Protein AF-A0A0K6IWM6-F1 (afdb_monomer_lite)

Secondary structure (DSSP, 8-state):
--------HHHHHHHHHHHHHHHHHTT-HHHHHHHHHHHHHHHHHHHHHHHHS-TT-HHHHHHHHHHHHHHHHHHHHHHHHHHHHHHHHHHTT----

Foldseek 3Di:
DDDDPPPQLLQVLLVLLLQLLVCLVVVVVVSNVVSVVVNVVSVVSNVVVVVVDPCPPPVSVVSVVSSVVSNVSSCVRVVVVVVVVQVVCVVVVNHDD

Sequence (97 aa):
MTTLAEEAPWAELARGCAAFAAAAEANDWGRAAAIMGELSRLAEADRAWCAAHDPASPERRAAIAAARTALEAAGAHLLPAHASLAKLLRAWGAPPG

Radius of gyration: 17.09 Å; chains: 1; bounding box: 30×23×62 Å

Structure (mmCIF, N/CA/C/O backbone):
data_AF-A0A0K6IWM6-F1
#
_entry.id   AF-A0A0K6IWM6-F1
#
loop_
_atom_site.group_PDB
_atom_site.id
_atom_site.type_symbol
_atom_site.label_atom_id
_atom_site.label_alt_id
_atom_site.label_comp_id
_atom_site.label_asym_id
_atom_site.label_entity_id
_atom_site.label_seq_id
_atom_site.pdbx_PDB_ins_code
_atom_site.Cartn_x
_atom_site.Cartn_y
_atom_site.Cartn_z
_atom_site.occupancy
_atom_site.B_iso_or_equiv
_atom_site.auth_seq_id
_atom_site.auth_comp_id
_atom_site.auth_asym_id
_atom_site.auth_atom_id
_atom_site.pdbx_PDB_model_num
ATOM 1 N N . MET A 1 1 ? -5.456 -8.400 -33.183 1.00 32.53 1 MET A N 1
ATOM 2 C CA . MET A 1 1 ? -5.647 -8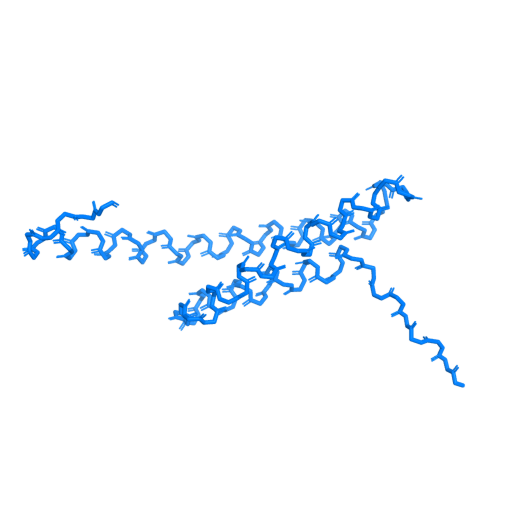.940 -31.821 1.00 32.53 1 MET A CA 1
ATOM 3 C C . MET A 1 1 ? -4.379 -8.663 -31.040 1.00 32.53 1 MET A C 1
ATOM 5 O O . MET A 1 1 ? -3.490 -9.500 -30.992 1.00 32.53 1 MET A O 1
ATOM 9 N N . THR A 1 2 ? -4.248 -7.428 -30.564 1.00 34.78 2 THR A N 1
ATOM 10 C CA . THR A 1 2 ? -3.077 -6.952 -29.828 1.00 34.78 2 THR A CA 1
ATOM 11 C C . THR A 1 2 ? -2.998 -7.701 -28.504 1.00 34.78 2 THR A C 1
ATOM 13 O O . THR A 1 2 ? -3.970 -7.760 -27.756 1.00 34.78 2 THR A O 1
ATOM 16 N N . THR A 1 3 ? -1.854 -8.338 -28.294 1.00 39.16 3 THR A N 1
ATOM 17 C CA . THR A 1 3 ? -1.450 -9.076 -27.101 1.00 39.16 3 THR A CA 1
ATOM 18 C C . THR A 1 3 ? -1.791 -8.294 -25.838 1.00 39.16 3 THR A C 1
ATOM 20 O O . THR A 1 3 ? -1.407 -7.131 -25.721 1.00 39.16 3 THR A O 1
ATOM 23 N N . LEU A 1 4 ? -2.514 -8.939 -24.917 1.00 39.84 4 LEU A N 1
ATOM 24 C CA . LEU A 1 4 ? -2.632 -8.522 -23.522 1.00 39.84 4 LEU A CA 1
ATOM 25 C C . LEU A 1 4 ? -1.231 -8.138 -23.047 1.00 39.84 4 LEU A C 1
ATOM 27 O O . LEU A 1 4 ? -0.346 -8.990 -23.011 1.00 39.84 4 LEU A O 1
ATOM 31 N N . ALA A 1 5 ? -1.010 -6.850 -22.796 1.00 43.66 5 ALA A N 1
ATOM 32 C CA . ALA A 1 5 ? 0.203 -6.397 -22.150 1.00 43.66 5 ALA A CA 1
ATOM 33 C C . ALA A 1 5 ? 0.312 -7.183 -20.842 1.00 43.66 5 ALA A C 1
ATOM 35 O O . ALA A 1 5 ? -0.609 -7.125 -20.028 1.00 43.66 5 ALA A O 1
ATOM 36 N N . GLU A 1 6 ? 1.387 -7.947 -20.658 1.00 50.59 6 GLU A N 1
ATOM 37 C CA . GLU A 1 6 ? 1.812 -8.314 -19.313 1.00 50.59 6 GLU A CA 1
ATOM 38 C C . GLU A 1 6 ? 2.006 -6.985 -18.584 1.00 50.59 6 GLU A C 1
ATOM 40 O O . GLU A 1 6 ? 2.984 -6.271 -18.815 1.00 50.59 6 GLU A O 1
ATOM 45 N N . GLU A 1 7 ? 1.006 -6.565 -17.808 1.00 60.69 7 GLU A N 1
ATOM 46 C CA . GLU A 1 7 ? 1.143 -5.375 -16.991 1.00 60.69 7 GLU A CA 1
ATOM 47 C C . GLU A 1 7 ? 2.300 -5.645 -16.037 1.00 60.69 7 GLU A C 1
ATOM 49 O O . GLU A 1 7 ? 2.295 -6.611 -15.274 1.00 60.69 7 GLU A O 1
ATOM 54 N N . ALA A 1 8 ? 3.353 -4.841 -16.156 1.00 84.25 8 ALA A N 1
ATOM 55 C CA . ALA A 1 8 ? 4.571 -5.101 -15.419 1.00 84.25 8 ALA A CA 1
ATOM 56 C C . ALA A 1 8 ? 4.267 -5.066 -13.904 1.00 84.25 8 ALA A C 1
ATOM 58 O O . ALA A 1 8 ? 3.599 -4.129 -13.456 1.00 84.25 8 ALA A O 1
ATOM 59 N N . PRO A 1 9 ? 4.745 -6.030 -13.093 1.00 91.19 9 PRO A N 1
ATOM 60 C CA . PRO A 1 9 ? 4.329 -6.178 -11.691 1.00 91.19 9 PRO A CA 1
ATOM 61 C C . PRO A 1 9 ? 4.486 -4.919 -10.822 1.00 91.19 9 PRO A C 1
ATOM 63 O O . PRO A 1 9 ? 3.691 -4.673 -9.915 1.00 91.19 9 PRO A O 1
ATOM 66 N N . TRP A 1 10 ? 5.465 -4.065 -11.132 1.00 91.56 10 TRP A N 1
ATOM 67 C CA . TRP A 1 10 ? 5.649 -2.766 -10.478 1.00 91.56 10 TRP A CA 1
ATOM 68 C C . TRP A 1 10 ? 4.504 -1.772 -10.734 1.00 91.56 10 TRP A C 1
ATOM 70 O O . TRP A 1 10 ? 4.219 -0.936 -9.875 1.00 91.56 10 TRP A O 1
ATOM 80 N N . ALA A 1 11 ? 3.833 -1.846 -11.887 1.00 92.81 11 ALA A N 1
ATOM 81 C CA . ALA A 1 11 ? 2.698 -0.990 -12.228 1.00 92.81 11 ALA A CA 1
ATOM 82 C C . ALA A 1 11 ? 1.451 -1.402 -11.438 1.00 92.81 11 ALA A C 1
ATOM 84 O O . ALA A 1 11 ? 0.750 -0.549 -10.889 1.00 92.81 11 ALA A O 1
ATOM 85 N N . GLU A 1 12 ? 1.205 -2.710 -11.329 1.00 93.75 12 GLU A N 1
ATOM 86 C CA . GLU A 1 12 ? 0.143 -3.254 -10.482 1.00 93.75 12 GLU A CA 1
ATOM 87 C C . GLU A 1 12 ? 0.354 -2.888 -9.013 1.00 93.75 12 GLU A C 1
ATOM 89 O O . GLU A 1 12 ? -0.575 -2.392 -8.372 1.00 93.75 12 GLU A O 1
ATOM 94 N N . LEU A 1 13 ? 1.578 -3.051 -8.501 1.00 95.31 13 LEU A N 1
ATOM 95 C CA . LEU A 1 13 ? 1.934 -2.660 -7.139 1.00 95.31 13 LEU A CA 1
ATOM 96 C C . LEU A 1 13 ? 1.656 -1.172 -6.884 1.00 95.31 13 LEU A C 1
ATOM 98 O O . LEU A 1 13 ? 1.003 -0.829 -5.898 1.00 95.31 13 LEU A O 1
ATOM 102 N N . ALA A 1 14 ? 2.084 -0.286 -7.789 1.00 96.00 14 ALA A N 1
ATOM 103 C CA . ALA A 1 14 ? 1.852 1.151 -7.654 1.00 96.00 14 ALA A CA 1
ATOM 104 C C . ALA A 1 14 ? 0.358 1.510 -7.624 1.00 96.00 14 ALA A C 1
ATOM 106 O O . ALA A 1 14 ? -0.071 2.311 -6.788 1.00 96.00 14 ALA A O 1
ATOM 107 N N . ARG A 1 15 ? -0.458 0.883 -8.481 1.00 95.94 15 ARG A N 1
ATOM 108 C CA . ARG A 1 15 ? -1.919 1.067 -8.464 1.00 95.94 15 ARG A CA 1
ATOM 109 C C . ARG A 1 15 ? -2.556 0.522 -7.193 1.00 95.94 15 ARG A C 1
ATOM 111 O O . ARG A 1 15 ? -3.459 1.161 -6.659 1.00 95.94 15 ARG A O 1
ATOM 118 N N . GLY A 1 16 ? -2.077 -0.614 -6.689 1.00 96.62 16 GLY A N 1
ATOM 119 C CA . GLY A 1 16 ? -2.502 -1.156 -5.402 1.00 96.62 16 GLY A CA 1
ATOM 120 C C . GLY A 1 16 ? -2.263 -0.159 -4.269 1.00 96.62 16 GLY A C 1
ATOM 121 O O . GLY A 1 16 ? -3.169 0.106 -3.481 1.00 96.62 16 GLY A O 1
ATOM 122 N N . CYS A 1 17 ? -1.076 0.455 -4.217 1.00 97.75 17 CYS A N 1
ATOM 123 C CA . CYS A 1 17 ? -0.752 1.465 -3.209 1.00 97.75 17 CYS A CA 1
ATOM 124 C C . CYS A 1 17 ? -1.645 2.709 -3.333 1.00 97.75 17 CYS A C 1
ATOM 126 O O . CYS A 1 17 ? -2.118 3.221 -2.320 1.00 97.75 17 CYS A O 1
ATOM 128 N N . ALA A 1 18 ? -1.934 3.167 -4.554 1.00 97.75 18 ALA A N 1
ATOM 129 C CA . ALA A 1 18 ? -2.861 4.276 -4.783 1.00 97.75 18 ALA A CA 1
ATOM 130 C C . ALA A 1 18 ? -4.299 3.940 -4.341 1.00 97.75 18 ALA A C 1
ATOM 132 O O . ALA A 1 18 ? -4.956 4.751 -3.693 1.00 97.75 18 ALA A O 1
ATOM 133 N N . ALA A 1 19 ? -4.778 2.727 -4.635 1.00 97.62 19 ALA A N 1
ATOM 134 C CA . ALA A 1 19 ? -6.093 2.263 -4.196 1.00 97.62 19 ALA A CA 1
ATOM 135 C C . ALA A 1 19 ? -6.181 2.136 -2.667 1.00 97.62 19 ALA A C 1
ATOM 137 O O . ALA A 1 19 ? -7.216 2.456 -2.084 1.00 97.62 19 ALA A O 1
ATOM 138 N N . PHE A 1 20 ? -5.097 1.704 -2.018 1.00 97.75 20 PHE A N 1
ATOM 139 C CA . PHE A 1 20 ? -4.997 1.675 -0.563 1.00 97.75 20 PHE A CA 1
ATOM 140 C C . PHE A 1 20 ? -5.070 3.083 0.039 1.00 97.75 20 PHE A C 1
ATOM 142 O O . PHE A 1 20 ? -5.837 3.302 0.974 1.00 97.75 20 PHE A O 1
ATOM 149 N N . ALA A 1 21 ? -4.338 4.045 -0.530 1.00 97.25 21 ALA A N 1
ATOM 150 C CA . ALA A 1 21 ? -4.384 5.440 -0.099 1.00 97.25 21 ALA A CA 1
ATOM 151 C C . ALA A 1 21 ? -5.794 6.032 -0.215 1.00 97.25 21 ALA A C 1
ATOM 153 O O . ALA A 1 21 ? -6.287 6.616 0.745 1.00 97.25 21 ALA A O 1
ATOM 154 N N . ALA A 1 22 ? -6.479 5.793 -1.337 1.00 97.50 22 ALA A N 1
ATOM 155 C CA . ALA A 1 22 ? -7.856 6.239 -1.533 1.00 97.50 22 ALA A CA 1
ATOM 156 C C . ALA A 1 22 ? -8.837 5.591 -0.536 1.00 97.50 22 ALA A C 1
ATOM 158 O O . ALA A 1 22 ? -9.744 6.253 -0.035 1.00 97.50 22 ALA A O 1
ATOM 159 N N . ALA A 1 23 ? -8.659 4.304 -0.213 1.00 96.94 23 ALA A N 1
ATOM 160 C CA . ALA A 1 23 ? -9.472 3.636 0.804 1.00 96.94 23 ALA A CA 1
ATOM 161 C C . ALA A 1 23 ? -9.223 4.217 2.208 1.00 96.94 23 ALA A C 1
ATOM 163 O O . ALA A 1 23 ? -10.173 4.425 2.963 1.00 96.94 23 ALA A O 1
ATOM 164 N N . ALA A 1 24 ? -7.965 4.523 2.541 1.00 95.12 24 ALA A N 1
ATOM 165 C CA . ALA A 1 24 ? -7.602 5.163 3.802 1.00 95.12 24 ALA A CA 1
ATOM 166 C C . ALA A 1 24 ? -8.169 6.588 3.919 1.00 95.12 24 ALA A C 1
ATOM 168 O O . ALA A 1 24 ? -8.717 6.938 4.962 1.00 95.12 24 ALA A O 1
ATOM 169 N N . GLU A 1 25 ? -8.095 7.387 2.852 1.00 95.00 25 GLU A N 1
ATOM 170 C CA . GLU A 1 25 ? -8.688 8.730 2.783 1.00 95.00 25 GLU A CA 1
ATOM 171 C C . GLU A 1 25 ? -10.213 8.691 2.979 1.00 95.00 25 GLU A C 1
ATOM 173 O O . GLU A 1 25 ? -10.777 9.498 3.718 1.00 95.00 25 GLU A O 1
ATOM 178 N N . ALA A 1 26 ? -10.880 7.698 2.384 1.00 95.25 26 ALA A N 1
ATOM 179 C CA . ALA A 1 26 ? -12.319 7.484 2.522 1.00 95.25 26 ALA A CA 1
ATOM 180 C C . ALA A 1 26 ? -12.743 6.877 3.876 1.00 95.25 26 ALA A C 1
ATOM 182 O O . ALA A 1 26 ? -13.939 6.704 4.111 1.00 95.25 26 ALA A O 1
ATOM 183 N N . ASN A 1 27 ? -11.800 6.555 4.771 1.00 92.75 27 ASN A N 1
ATOM 184 C CA . ASN A 1 27 ? -12.031 5.787 6.003 1.00 92.75 27 ASN A CA 1
ATOM 185 C C . ASN A 1 27 ? -12.694 4.412 5.763 1.00 92.75 27 ASN A C 1
ATOM 187 O O . ASN A 1 27 ? -13.355 3.863 6.648 1.00 92.75 27 ASN A O 1
ATOM 191 N N . ASP A 1 28 ? -12.519 3.835 4.572 1.00 95.62 28 ASP A N 1
ATOM 192 C CA . ASP A 1 28 ? -13.014 2.504 4.222 1.00 95.62 28 ASP A CA 1
ATOM 193 C C . ASP A 1 28 ? -12.012 1.443 4.696 1.00 95.62 28 ASP A C 1
ATOM 195 O O . ASP A 1 28 ? -11.222 0.879 3.932 1.00 95.62 28 ASP A O 1
ATOM 199 N N . TRP A 1 29 ? -12.011 1.198 6.008 1.00 91.81 29 TRP A N 1
ATOM 200 C CA . TRP A 1 29 ? -11.038 0.314 6.655 1.00 91.81 29 TRP A CA 1
ATOM 201 C C . TRP A 1 29 ? -11.156 -1.145 6.207 1.00 91.81 29 TRP A C 1
ATOM 203 O O . TRP A 1 29 ? -10.147 -1.848 6.150 1.00 91.81 29 TRP A O 1
ATOM 213 N N . GLY A 1 30 ? -12.364 -1.598 5.855 1.00 93.94 30 GLY A N 1
ATOM 214 C CA . GLY A 1 30 ? -12.592 -2.952 5.347 1.00 93.94 30 GLY A CA 1
ATOM 215 C C . GLY A 1 30 ? -11.920 -3.157 3.992 1.00 93.94 30 GLY A C 1
ATOM 216 O O . GLY A 1 30 ? -11.171 -4.118 3.803 1.00 93.94 30 GLY A O 1
ATOM 217 N N . ARG A 1 31 ? -12.110 -2.209 3.069 1.00 95.31 31 ARG A N 1
ATOM 218 C CA . ARG A 1 31 ? -11.427 -2.225 1.774 1.00 95.31 31 ARG A CA 1
ATOM 219 C C . ARG A 1 31 ? -9.921 -2.029 1.915 1.00 95.31 31 ARG A C 1
ATOM 221 O O . ARG A 1 31 ? -9.162 -2.726 1.247 1.00 95.31 31 ARG A O 1
ATOM 228 N N . ALA A 1 32 ? -9.481 -1.124 2.788 1.00 94.75 32 ALA A N 1
ATOM 229 C CA . ALA A 1 32 ? -8.062 -0.895 3.049 1.00 94.75 32 ALA A CA 1
ATOM 230 C C . ALA A 1 32 ? -7.363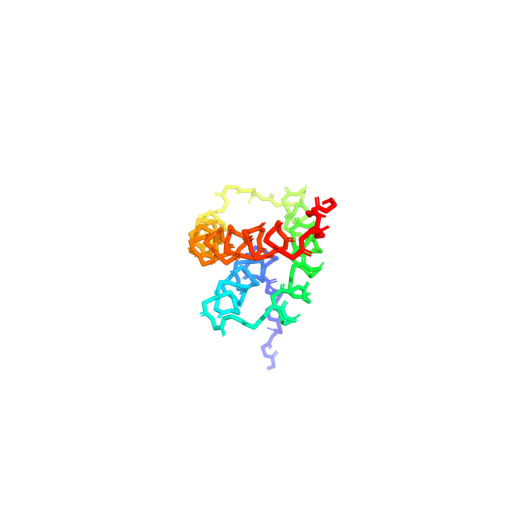 -2.177 3.546 1.00 94.75 32 ALA A C 1
ATOM 232 O O . ALA A 1 32 ? -6.285 -2.516 3.058 1.00 94.75 32 ALA A O 1
ATOM 233 N N . ALA A 1 33 ? -8.001 -2.935 4.446 1.00 92.88 33 ALA A N 1
ATOM 234 C CA . ALA A 1 33 ? -7.487 -4.215 4.932 1.00 92.88 33 ALA A CA 1
ATOM 235 C C . ALA A 1 33 ? -7.413 -5.285 3.828 1.00 92.88 33 ALA A C 1
ATOM 237 O O . ALA A 1 33 ? -6.401 -5.978 3.719 1.00 92.88 33 ALA A O 1
ATOM 238 N N . ALA A 1 34 ? -8.440 -5.389 2.976 1.00 94.88 34 ALA A N 1
ATOM 239 C CA . ALA A 1 34 ? -8.429 -6.313 1.841 1.00 94.88 34 ALA A CA 1
ATOM 240 C C . ALA A 1 34 ? -7.288 -5.996 0.856 1.00 94.88 34 ALA A C 1
ATOM 242 O O . ALA A 1 34 ? -6.563 -6.893 0.433 1.00 94.88 34 ALA A O 1
ATOM 243 N N . ILE A 1 35 ? -7.079 -4.712 0.545 1.00 96.06 35 ILE A N 1
ATOM 244 C CA . ILE A 1 35 ? -5.997 -4.277 -0.348 1.00 96.06 35 ILE A CA 1
ATOM 245 C C . ILE A 1 35 ? -4.624 -4.565 0.271 1.00 96.06 35 ILE A C 1
ATOM 247 O O . ILE A 1 35 ? -3.735 -5.027 -0.438 1.00 96.06 35 ILE A O 1
ATOM 251 N N . MET A 1 36 ? -4.441 -4.349 1.579 1.00 91.38 36 MET A N 1
ATOM 252 C CA . MET A 1 36 ? -3.178 -4.670 2.261 1.00 91.38 36 MET A CA 1
ATOM 253 C C . MET A 1 36 ? -2.779 -6.140 2.121 1.00 91.38 36 MET A C 1
ATOM 255 O O . MET A 1 36 ? -1.596 -6.418 1.932 1.00 91.38 36 MET A O 1
ATOM 259 N N . GLY A 1 37 ? -3.743 -7.066 2.164 1.00 90.44 37 GLY A N 1
ATOM 260 C CA . GLY A 1 37 ? -3.482 -8.488 1.915 1.00 90.44 37 GLY A CA 1
ATOM 261 C C . GLY A 1 37 ? -2.917 -8.747 0.514 1.00 90.44 37 GLY A C 1
ATOM 262 O O . GLY A 1 37 ? -1.971 -9.517 0.355 1.00 90.44 37 GLY A O 1
ATOM 263 N N . GLU A 1 38 ? -3.426 -8.036 -0.492 1.00 93.31 38 GLU A N 1
ATOM 264 C CA . GLU A 1 38 ? -2.960 -8.164 -1.876 1.00 93.31 38 GLU A CA 1
ATOM 265 C C . GLU A 1 38 ? -1.637 -7.444 -2.152 1.00 93.31 38 GLU A C 1
ATOM 267 O O . GLU A 1 38 ? -0.847 -7.899 -2.982 1.00 93.31 38 GLU A O 1
ATOM 272 N N . LEU A 1 39 ? -1.342 -6.350 -1.444 1.00 94.69 39 LEU A N 1
ATOM 273 C CA . LEU A 1 39 ? -0.092 -5.605 -1.618 1.00 94.69 39 LEU A CA 1
ATOM 274 C C . LEU A 1 39 ? 1.148 -6.465 -1.351 1.00 94.69 39 LEU A C 1
ATOM 276 O O . LEU A 1 39 ? 2.144 -6.325 -2.062 1.00 94.69 39 LEU A O 1
ATOM 280 N N . SER A 1 40 ? 1.090 -7.385 -0.383 1.00 91.62 40 SER A N 1
A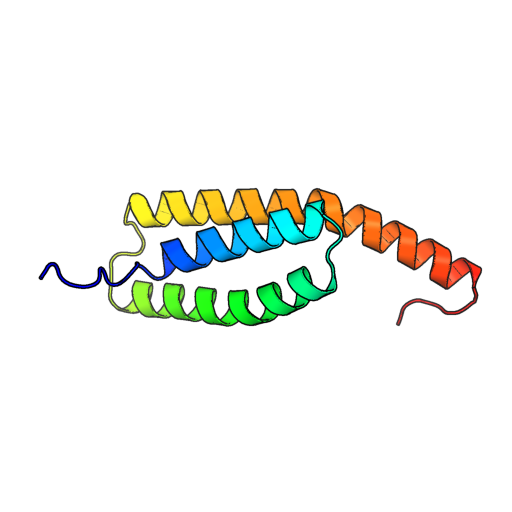TOM 281 C CA . SER A 1 40 ? 2.181 -8.334 -0.122 1.00 91.62 40 SER A CA 1
ATOM 282 C C . SER A 1 40 ? 2.469 -9.221 -1.334 1.00 91.62 40 SER A C 1
ATOM 284 O O . SER A 1 40 ? 3.627 -9.354 -1.736 1.00 91.62 40 SER A O 1
ATOM 286 N N . ARG A 1 41 ? 1.420 -9.757 -1.968 1.00 94.31 41 ARG A N 1
ATOM 287 C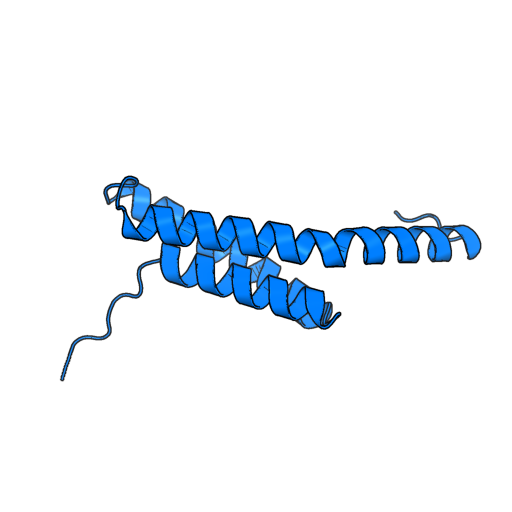 CA . ARG A 1 41 ? 1.526 -10.582 -3.179 1.00 94.31 41 ARG A CA 1
ATOM 288 C C . ARG A 1 41 ? 2.084 -9.782 -4.360 1.00 94.31 41 ARG A C 1
ATOM 290 O O . ARG A 1 41 ? 2.937 -10.274 -5.095 1.00 94.31 41 ARG A O 1
ATOM 297 N N . LEU A 1 42 ? 1.645 -8.534 -4.529 1.00 94.25 42 LEU A N 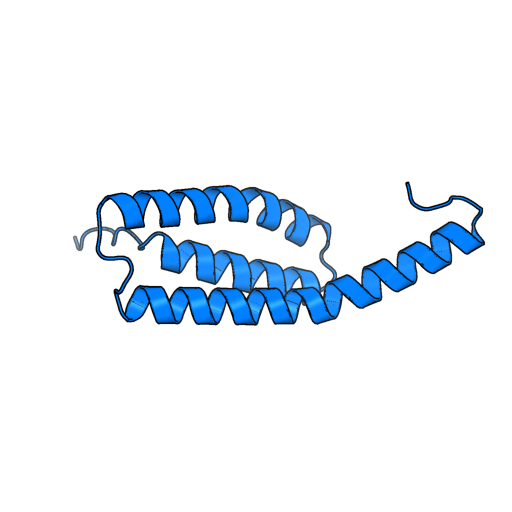1
ATOM 298 C CA . LEU A 1 42 ? 2.145 -7.645 -5.586 1.00 94.25 42 LEU A CA 1
ATOM 299 C C . LEU A 1 42 ? 3.625 -7.279 -5.383 1.00 94.25 42 LEU A C 1
ATOM 301 O O . LEU A 1 42 ? 4.397 -7.253 -6.340 1.00 94.25 42 LEU A O 1
ATOM 305 N N . ALA A 1 43 ? 4.053 -7.064 -4.137 1.00 93.06 43 ALA A N 1
ATOM 306 C CA . ALA A 1 43 ? 5.455 -6.814 -3.809 1.00 93.06 43 ALA A CA 1
ATOM 307 C C . ALA A 1 43 ? 6.347 -8.052 -4.023 1.00 93.06 43 ALA A C 1
ATOM 309 O O . ALA A 1 43 ? 7.530 -7.926 -4.340 1.00 93.06 43 ALA A O 1
ATOM 310 N N . GLU A 1 44 ? 5.810 -9.260 -3.843 1.00 93.69 44 GLU A N 1
ATOM 311 C CA . GLU A 1 44 ? 6.493 -10.505 -4.214 1.00 93.69 44 GLU A CA 1
ATOM 312 C C . GLU A 1 44 ? 6.640 -10.648 -5.727 1.00 93.69 44 GLU A C 1
ATOM 314 O O . GLU A 1 44 ? 7.726 -10.986 -6.198 1.00 93.69 44 GLU A O 1
ATOM 319 N N . ALA A 1 45 ? 5.594 -10.320 -6.488 1.00 92.06 45 ALA A N 1
ATOM 320 C CA . ALA A 1 45 ? 5.636 -10.341 -7.945 1.00 92.06 45 ALA A CA 1
ATOM 321 C C . ALA A 1 45 ? 6.672 -9.350 -8.513 1.00 92.06 45 ALA A C 1
ATOM 323 O O . ALA A 1 45 ? 7.442 -9.717 -9.399 1.00 92.06 45 ALA A O 1
ATOM 324 N N . ASP A 1 46 ? 6.765 -8.131 -7.966 1.00 92.31 46 ASP A N 1
ATOM 325 C CA . ASP A 1 46 ? 7.812 -7.166 -8.342 1.00 92.31 46 ASP A CA 1
ATOM 326 C C . ASP A 1 46 ? 9.224 -7.677 -8.011 1.00 92.31 46 ASP A C 1
ATOM 328 O O . ASP A 1 46 ? 10.129 -7.592 -8.843 1.00 92.31 46 ASP A O 1
ATOM 332 N N . ARG A 1 47 ? 9.419 -8.291 -6.835 1.00 92.00 47 ARG A N 1
ATOM 333 C CA . ARG A 1 47 ? 10.709 -8.903 -6.472 1.00 92.00 47 ARG A CA 1
ATOM 334 C C . ARG A 1 47 ? 11.097 -10.042 -7.413 1.00 92.00 47 ARG A C 1
ATOM 336 O O . ARG A 1 47 ? 12.256 -10.116 -7.817 1.00 92.00 47 ARG A O 1
ATOM 343 N N . ALA A 1 48 ? 10.150 -10.910 -7.768 1.00 92.62 48 ALA A N 1
ATOM 344 C CA . ALA A 1 48 ? 10.379 -11.993 -8.720 1.00 92.62 48 ALA A CA 1
ATOM 345 C C . ALA A 1 48 ? 10.727 -11.449 -10.113 1.00 92.62 48 ALA A C 1
ATOM 347 O O . ALA A 1 48 ? 11.651 -11.943 -10.758 1.00 92.62 48 ALA A O 1
ATOM 348 N N . TRP A 1 49 ? 10.055 -10.380 -10.544 1.00 91.75 49 TRP A N 1
ATOM 349 C CA . TRP A 1 49 ? 10.377 -9.699 -11.792 1.00 91.75 49 TRP A CA 1
ATOM 350 C C . TRP A 1 49 ? 11.808 -9.145 -11.784 1.00 91.75 49 TRP A C 1
ATOM 352 O O . TRP A 1 49 ? 12.553 -9.401 -12.727 1.00 91.75 49 TRP A O 1
ATOM 362 N N . CYS A 1 50 ? 12.243 -8.489 -10.701 1.00 90.25 50 CYS A N 1
ATOM 363 C CA . CYS A 1 50 ? 13.618 -7.991 -10.550 1.00 90.25 50 CYS A CA 1
ATOM 364 C C . CYS A 1 50 ? 14.694 -9.078 -10.514 1.00 90.25 50 CYS A C 1
ATOM 366 O O . CYS A 1 50 ? 15.853 -8.783 -10.785 1.00 90.25 50 CYS A O 1
ATOM 368 N N . ALA A 1 51 ? 14.348 -10.317 -10.162 1.00 91.56 51 ALA A N 1
ATOM 369 C CA . ALA A 1 51 ? 15.298 -11.424 -10.234 1.00 91.56 51 ALA A CA 1
ATOM 370 C C . ALA A 1 51 ? 15.612 -11.821 -11.689 1.00 91.56 51 ALA A C 1
ATOM 372 O O . ALA A 1 51 ? 16.680 -12.367 -11.956 1.00 91.56 51 ALA A O 1
ATOM 373 N N . ALA A 1 52 ? 14.694 -11.539 -12.618 1.00 89.19 52 ALA A N 1
ATOM 374 C CA . ALA A 1 52 ? 14.806 -11.889 -14.033 1.00 89.19 52 ALA A CA 1
ATOM 375 C C . ALA A 1 52 ? 15.054 -10.681 -14.961 1.00 89.19 52 ALA A C 1
ATOM 377 O O . ALA A 1 52 ? 15.356 -10.875 -16.137 1.00 89.19 52 ALA A O 1
ATOM 378 N N . HIS A 1 53 ? 14.936 -9.448 -14.457 1.00 88.69 53 HIS A N 1
ATOM 379 C CA . HIS A 1 53 ? 14.978 -8.212 -15.249 1.00 88.69 53 HIS A CA 1
ATOM 380 C C . HIS A 1 53 ? 15.788 -7.113 -14.558 1.00 88.69 53 HIS A C 1
ATOM 382 O O . HIS A 1 53 ? 16.044 -7.181 -13.359 1.00 88.69 53 HIS A O 1
ATOM 388 N N . ASP A 1 54 ? 16.150 -6.062 -15.303 1.00 84.06 54 ASP A N 1
ATOM 389 C CA . ASP A 1 54 ? 16.879 -4.918 -14.751 1.00 84.06 54 ASP A CA 1
ATOM 390 C C . ASP A 1 54 ? 16.015 -4.123 -13.743 1.00 84.06 54 ASP A C 1
ATOM 392 O O . ASP A 1 54 ? 15.046 -3.456 -14.135 1.00 84.06 54 ASP A O 1
ATOM 396 N N . PRO A 1 55 ? 16.364 -4.116 -12.441 1.00 83.81 55 PRO A N 1
ATOM 397 C CA . PRO A 1 55 ? 15.640 -3.339 -11.439 1.00 83.81 55 PRO A CA 1
ATOM 398 C C . PRO A 1 55 ? 15.790 -1.822 -11.631 1.00 83.81 55 PRO A C 1
ATOM 400 O O . PRO A 1 55 ? 15.016 -1.063 -11.036 1.00 83.81 55 PRO A O 1
ATOM 403 N N . ALA A 1 56 ? 16.764 -1.377 -12.435 1.00 88.31 56 ALA A N 1
ATOM 404 C CA . ALA A 1 56 ? 17.050 0.017 -12.745 1.00 88.31 56 ALA A CA 1
ATOM 405 C C . ALA A 1 56 ? 16.277 0.556 -13.967 1.00 88.31 56 ALA A C 1
ATOM 407 O O . ALA A 1 56 ? 16.593 1.651 -14.446 1.00 88.31 56 ALA A O 1
ATOM 408 N N . SER A 1 57 ? 15.226 -0.130 -14.428 1.00 88.94 57 SER A N 1
ATOM 409 C CA . SER A 1 57 ? 14.275 0.456 -15.383 1.00 88.94 57 SER A CA 1
ATOM 410 C C . SER A 1 57 ? 13.741 1.812 -14.863 1.00 88.94 57 SER A C 1
ATOM 412 O O . SER A 1 57 ? 13.286 1.906 -13.712 1.00 88.94 57 SER A O 1
ATOM 414 N N . PRO A 1 58 ? 13.800 2.889 -15.674 1.00 90.81 58 PRO A N 1
ATOM 415 C CA . PRO A 1 58 ? 13.228 4.188 -15.325 1.00 90.81 58 PRO A CA 1
ATOM 416 C C . PRO A 1 58 ? 11.733 4.126 -14.991 1.00 90.81 58 PRO A C 1
ATOM 418 O O . PRO A 1 58 ? 11.305 4.760 -14.027 1.00 90.81 58 PRO A O 1
ATOM 421 N N . GLU A 1 59 ? 10.960 3.339 -15.740 1.00 90.50 59 GLU A N 1
ATOM 422 C CA . GLU A 1 59 ? 9.517 3.172 -15.558 1.00 90.50 59 GLU A CA 1
ATOM 423 C C . GLU A 1 59 ? 9.211 2.529 -14.206 1.00 90.50 59 GLU A C 1
ATOM 425 O O . GLU A 1 59 ? 8.399 3.046 -13.433 1.00 90.50 59 GLU A O 1
ATOM 430 N N . ARG A 1 60 ? 9.942 1.462 -13.864 1.00 91.69 60 ARG A N 1
ATOM 431 C CA . ARG A 1 60 ? 9.830 0.822 -12.554 1.00 91.69 60 ARG A CA 1
ATOM 432 C C . ARG A 1 60 ? 10.175 1.791 -11.428 1.00 91.69 60 ARG A C 1
ATOM 434 O O . ARG A 1 60 ? 9.437 1.879 -10.450 1.00 91.69 60 ARG A O 1
ATOM 441 N N . ARG A 1 61 ? 11.274 2.546 -11.543 1.00 93.56 61 ARG A N 1
ATOM 442 C CA . ARG A 1 61 ? 11.647 3.537 -10.516 1.00 93.56 61 ARG A CA 1
ATOM 443 C C . ARG A 1 61 ? 10.557 4.587 -10.311 1.00 93.56 61 ARG A C 1
ATOM 445 O O . ARG A 1 61 ? 10.268 4.925 -9.165 1.00 93.56 61 ARG A O 1
ATOM 452 N N . ALA A 1 62 ? 9.950 5.075 -11.392 1.00 93.69 62 ALA A N 1
ATOM 453 C CA . ALA A 1 62 ? 8.843 6.023 -11.314 1.00 93.69 62 ALA A CA 1
ATOM 454 C C . ALA A 1 62 ? 7.619 5.409 -10.612 1.00 93.69 62 ALA A C 1
ATOM 456 O O . ALA A 1 62 ? 7.036 6.040 -9.732 1.00 93.69 62 ALA A O 1
ATOM 457 N N . ALA A 1 63 ? 7.277 4.158 -10.928 1.00 93.38 63 ALA A N 1
ATOM 458 C CA . ALA A 1 63 ? 6.174 3.450 -10.285 1.00 93.38 63 ALA A CA 1
ATOM 459 C C . ALA A 1 63 ? 6.420 3.199 -8.788 1.00 93.38 63 ALA A C 1
ATOM 461 O O . ALA A 1 63 ? 5.531 3.436 -7.975 1.00 93.38 63 ALA A O 1
ATOM 462 N N . ILE A 1 64 ? 7.635 2.803 -8.397 1.00 94.12 64 ILE A N 1
ATOM 463 C CA . ILE A 1 64 ? 8.001 2.635 -6.983 1.00 94.12 64 ILE A CA 1
ATOM 464 C C . ILE A 1 64 ? 7.981 3.978 -6.239 1.00 94.12 64 ILE A C 1
ATOM 466 O O . ILE A 1 64 ? 7.548 4.031 -5.089 1.00 94.12 64 ILE A O 1
ATOM 470 N N . ALA A 1 65 ? 8.404 5.074 -6.876 1.00 95.94 65 ALA A N 1
ATOM 471 C CA . ALA A 1 65 ? 8.284 6.407 -6.288 1.00 95.94 65 ALA A CA 1
ATOM 472 C C . ALA A 1 65 ? 6.811 6.788 -6.053 1.00 95.94 65 ALA A C 1
ATOM 474 O O . ALA A 1 65 ? 6.463 7.207 -4.952 1.00 95.94 65 ALA A O 1
ATOM 475 N N . ALA A 1 66 ? 5.935 6.554 -7.035 1.00 94.88 66 ALA A N 1
ATOM 476 C CA . ALA A 1 66 ? 4.498 6.787 -6.894 1.00 94.88 66 ALA A CA 1
ATOM 477 C C . ALA A 1 66 ? 3.868 5.908 -5.798 1.00 94.88 66 ALA A C 1
ATOM 479 O O . ALA A 1 66 ? 3.085 6.399 -4.985 1.00 94.88 66 ALA A O 1
ATOM 480 N N . ALA A 1 67 ? 4.254 4.630 -5.728 1.00 95.94 67 ALA A N 1
ATOM 481 C CA . ALA A 1 67 ? 3.818 3.707 -4.683 1.00 95.94 67 ALA A CA 1
ATOM 482 C C . ALA A 1 67 ? 4.201 4.217 -3.285 1.00 95.94 67 ALA A C 1
ATOM 484 O O . ALA A 1 67 ? 3.371 4.217 -2.377 1.00 95.94 67 ALA A O 1
ATOM 485 N N . ARG A 1 68 ? 5.436 4.714 -3.119 1.00 96.38 68 ARG A N 1
ATOM 486 C CA . ARG A 1 68 ? 5.905 5.313 -1.860 1.00 96.38 68 ARG A CA 1
ATOM 487 C C . ARG A 1 68 ? 5.087 6.538 -1.471 1.00 96.38 68 ARG A C 1
ATOM 489 O O . ARG A 1 68 ? 4.600 6.586 -0.348 1.00 96.38 68 ARG A O 1
ATOM 496 N N . THR A 1 69 ? 4.878 7.475 -2.394 1.00 97.38 69 THR A N 1
ATOM 497 C CA . THR A 1 69 ? 4.051 8.665 -2.139 1.00 97.38 69 THR A CA 1
ATOM 498 C C . THR A 1 69 ? 2.623 8.290 -1.738 1.00 97.38 69 THR A C 1
ATOM 500 O O . THR A 1 69 ? 2.067 8.882 -0.817 1.00 97.38 69 THR A O 1
ATOM 503 N N . ALA A 1 70 ? 2.033 7.274 -2.371 1.00 96.12 70 ALA A N 1
ATOM 504 C CA . ALA A 1 70 ? 0.704 6.796 -2.002 1.00 96.12 70 ALA A CA 1
ATOM 505 C C . ALA A 1 70 ? 0.668 6.190 -0.586 1.00 96.12 70 ALA A C 1
ATOM 507 O O . ALA A 1 70 ? -0.252 6.467 0.179 1.00 96.12 70 ALA A O 1
ATOM 508 N N . LEU A 1 71 ? 1.679 5.406 -0.199 1.00 95.38 71 LEU A N 1
ATOM 509 C CA . LEU A 1 71 ? 1.768 4.850 1.156 1.00 95.38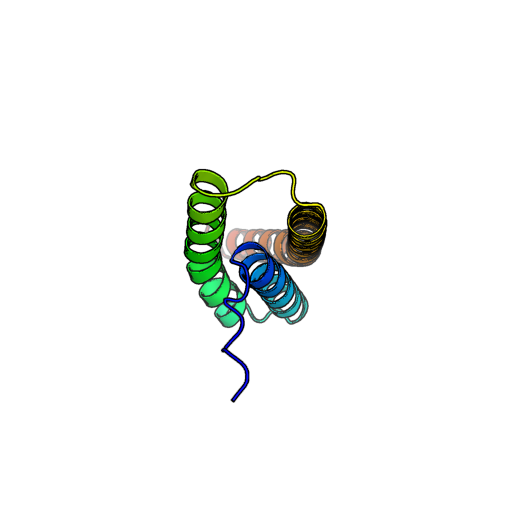 71 LEU A CA 1
ATOM 510 C C . LEU A 1 71 ? 1.982 5.939 2.218 1.00 95.38 71 LEU A C 1
ATOM 512 O O . LEU A 1 71 ? 1.395 5.862 3.297 1.00 95.38 71 LEU A O 1
ATOM 516 N N . GLU A 1 72 ? 2.772 6.970 1.911 1.00 96.50 72 GLU A N 1
ATOM 517 C CA . GLU A 1 72 ? 2.934 8.149 2.771 1.00 96.50 72 GLU A CA 1
ATOM 518 C C . GLU A 1 72 ? 1.597 8.885 2.962 1.00 96.50 72 GLU A C 1
ATOM 520 O O . GLU A 1 72 ? 1.221 9.193 4.096 1.00 96.50 72 GLU A O 1
ATOM 525 N N . ALA A 1 73 ? 0.833 9.085 1.881 1.00 93.75 73 ALA A N 1
ATOM 526 C CA . ALA A 1 73 ? -0.505 9.673 1.942 1.00 93.75 73 ALA A CA 1
ATOM 527 C C . ALA A 1 73 ? -1.471 8.819 2.782 1.00 93.75 73 ALA A C 1
ATOM 529 O O . ALA A 1 73 ? -2.142 9.341 3.670 1.00 93.75 73 ALA A O 1
ATOM 530 N N . ALA A 1 74 ? -1.487 7.496 2.585 1.00 94.31 74 ALA A N 1
ATOM 531 C CA . ALA A 1 74 ? -2.290 6.583 3.399 1.00 94.31 74 ALA A CA 1
ATOM 532 C C . ALA A 1 74 ? -1.943 6.695 4.897 1.00 94.31 74 ALA A C 1
ATOM 534 O O . ALA A 1 74 ? -2.832 6.749 5.750 1.00 94.31 74 ALA A O 1
ATOM 535 N N . GLY A 1 75 ? -0.648 6.785 5.222 1.00 90.62 75 GLY A N 1
ATOM 536 C CA . GLY A 1 75 ? -0.156 6.969 6.588 1.00 90.62 75 GLY A CA 1
ATOM 537 C C . GLY A 1 75 ? -0.665 8.253 7.250 1.00 90.62 75 GLY A C 1
ATOM 538 O O . GLY A 1 75 ? -0.996 8.233 8.438 1.00 90.62 75 GLY A O 1
ATOM 539 N N . ALA A 1 76 ? -0.806 9.342 6.489 1.00 93.50 76 ALA A N 1
ATOM 540 C CA . ALA A 1 76 ? -1.350 10.606 6.987 1.00 93.50 76 ALA A CA 1
ATOM 541 C C . ALA A 1 76 ? -2.813 10.489 7.461 1.00 93.50 76 ALA A C 1
ATOM 543 O O . ALA A 1 76 ? -3.216 11.220 8.366 1.00 93.50 76 ALA A O 1
ATOM 544 N N . HIS A 1 77 ? -3.584 9.542 6.914 1.00 90.00 77 HIS A N 1
ATOM 545 C CA . HIS A 1 77 ? -4.960 9.255 7.339 1.00 90.00 77 HIS A CA 1
ATOM 546 C C . HIS A 1 77 ? -5.030 8.188 8.441 1.00 90.00 77 HIS A C 1
ATOM 548 O O . HIS A 1 77 ? -5.760 8.341 9.424 1.00 90.00 77 HIS A O 1
ATOM 554 N N . LEU A 1 78 ? -4.239 7.118 8.318 1.00 89.12 78 LEU A N 1
ATOM 555 C CA . LEU A 1 78 ? -4.286 5.974 9.233 1.00 89.12 78 LEU A CA 1
ATOM 556 C C . LEU A 1 78 ? -3.724 6.294 10.623 1.00 89.12 78 LEU A C 1
ATOM 558 O O . LEU A 1 78 ? -4.287 5.854 11.628 1.00 89.12 78 LEU A O 1
ATOM 562 N N . LEU A 1 79 ? -2.635 7.067 10.713 1.00 88.69 79 LEU A N 1
ATOM 563 C CA . LEU A 1 79 ? -1.984 7.354 11.997 1.00 88.69 79 LEU A CA 1
ATOM 564 C C . LEU A 1 79 ? -2.889 8.159 12.953 1.00 88.69 79 LEU A C 1
ATOM 566 O O . LEU A 1 79 ? -3.034 7.745 14.110 1.00 88.69 79 LEU A O 1
ATOM 570 N N . PRO A 1 80 ? -3.554 9.253 12.525 1.00 90.06 80 PRO A N 1
ATOM 571 C CA . PRO A 1 80 ? -4.507 9.961 13.380 1.00 90.06 80 PRO A CA 1
ATOM 572 C C . PRO A 1 80 ? -5.736 9.122 13.750 1.00 90.06 80 PRO A C 1
ATOM 574 O O . PRO A 1 80 ? -6.209 9.206 14.890 1.00 90.06 80 PRO A O 1
ATOM 577 N N . ALA A 1 81 ? -6.240 8.299 12.822 1.00 89.00 81 ALA A N 1
ATOM 578 C CA . ALA A 1 81 ? -7.372 7.407 13.071 1.00 89.00 81 ALA A CA 1
ATOM 579 C C . ALA A 1 81 ? -7.034 6.379 14.164 1.00 89.00 81 ALA A C 1
ATOM 581 O O . ALA A 1 81 ? -7.765 6.253 15.150 1.00 89.00 81 ALA A O 1
ATOM 582 N N . HIS A 1 82 ? -5.870 5.733 14.060 1.00 87.62 82 HIS A N 1
ATOM 583 C CA . HIS A 1 82 ? -5.361 4.816 15.078 1.00 87.62 82 HIS A CA 1
ATOM 584 C C . HIS A 1 82 ? -5.164 5.510 16.434 1.00 87.62 82 HIS A C 1
ATOM 586 O O . HIS A 1 82 ? -5.608 5.004 17.466 1.00 87.62 82 HIS A O 1
ATOM 592 N N . ALA A 1 83 ? -4.551 6.699 16.451 1.00 90.50 83 ALA A N 1
ATOM 593 C CA . ALA A 1 83 ? -4.336 7.453 17.685 1.00 90.50 83 ALA A CA 1
ATOM 594 C C . ALA A 1 83 ? -5.659 7.811 18.385 1.00 90.50 83 ALA A C 1
ATOM 596 O O . ALA A 1 83 ? -5.749 7.750 19.613 1.00 90.50 83 ALA A O 1
ATOM 597 N N . SER A 1 84 ? -6.688 8.165 17.613 1.00 90.75 84 SER A N 1
ATOM 598 C CA . SER A 1 84 ? -8.028 8.466 18.126 1.00 90.75 84 SER A CA 1
ATOM 599 C C . SER A 1 84 ? -8.707 7.221 18.698 1.00 90.75 84 SER A C 1
ATOM 601 O O . SER A 1 84 ? -9.188 7.255 19.831 1.00 90.75 84 SER A O 1
ATOM 603 N N . LEU A 1 85 ? -8.665 6.095 17.979 1.00 89.19 85 LEU A N 1
ATOM 604 C CA . LEU A 1 85 ? -9.212 4.822 18.452 1.00 89.19 85 LEU A CA 1
ATOM 605 C C . LEU A 1 85 ? -8.524 4.351 19.742 1.00 89.19 85 LEU A C 1
ATOM 607 O O . LEU A 1 85 ? -9.194 3.989 20.706 1.00 89.19 85 LEU A O 1
ATOM 611 N N . ALA A 1 86 ? -7.195 4.437 19.813 1.00 89.31 86 ALA A N 1
ATOM 612 C CA . ALA A 1 86 ? -6.432 4.062 21.001 1.00 89.31 86 ALA A CA 1
ATOM 613 C C . ALA A 1 86 ? -6.748 4.939 22.228 1.00 89.31 86 ALA A C 1
ATOM 615 O O . ALA A 1 86 ? -6.615 4.480 23.366 1.00 89.31 86 ALA A O 1
ATOM 616 N N . LYS A 1 87 ? -7.137 6.207 22.032 1.00 91.75 87 LYS A N 1
ATOM 617 C CA . LYS A 1 87 ? -7.627 7.074 23.119 1.00 91.75 87 LYS A CA 1
ATOM 618 C C . LYS A 1 87 ? -9.009 6.630 23.596 1.00 91.75 87 LYS A C 1
ATOM 620 O O . LYS A 1 87 ? -9.216 6.533 24.802 1.00 91.75 87 LYS A O 1
ATOM 625 N N . LEU A 1 88 ? -9.919 6.324 22.670 1.00 92.25 88 LEU A N 1
ATOM 626 C CA . LEU A 1 88 ? -11.271 5.852 22.990 1.00 92.25 88 LEU A CA 1
ATOM 627 C C . LEU A 1 88 ? -11.247 4.518 23.742 1.00 92.25 88 LEU A C 1
ATOM 629 O O . LEU A 1 88 ? -11.883 4.392 24.783 1.00 92.25 88 LEU A O 1
ATOM 633 N N . LEU A 1 89 ? -10.454 3.557 23.267 1.00 91.12 89 LEU A N 1
ATOM 634 C CA . LEU A 1 89 ? -10.276 2.251 23.904 1.00 91.12 89 LEU A CA 1
ATOM 635 C C . LEU A 1 89 ? -9.750 2.380 25.343 1.00 91.12 89 LEU A C 1
ATOM 637 O O . LEU A 1 89 ? -10.308 1.797 26.273 1.00 91.12 89 LEU A O 1
ATOM 641 N N . ARG A 1 90 ? -8.749 3.244 25.559 1.00 90.19 90 ARG A N 1
ATOM 642 C CA . ARG A 1 90 ? -8.252 3.557 26.908 1.00 90.19 90 ARG A CA 1
ATOM 643 C C . ARG A 1 90 ? -9.318 4.179 27.805 1.00 90.19 90 ARG A C 1
ATOM 645 O O . ARG A 1 90 ? -9.433 3.767 28.953 1.00 90.19 90 ARG A O 1
ATOM 652 N N . ALA A 1 91 ? -10.098 5.132 27.296 1.00 91.44 91 ALA A N 1
ATOM 653 C CA . ALA A 1 91 ? -11.194 5.739 28.053 1.00 91.44 91 ALA A CA 1
ATOM 654 C C . ALA A 1 91 ? -12.291 4.720 28.416 1.00 91.44 91 ALA A C 1
ATOM 656 O O . ALA A 1 91 ? -12.904 4.831 29.473 1.00 91.44 91 ALA A O 1
ATOM 657 N N . TRP A 1 92 ? -12.498 3.707 27.570 1.00 90.19 92 TRP A N 1
ATOM 658 C CA . TRP A 1 92 ? -13.425 2.598 27.809 1.00 90.19 92 TRP A CA 1
ATOM 659 C C . TRP A 1 92 ? -12.902 1.576 28.840 1.00 90.19 92 TRP A C 1
ATOM 661 O O . TRP A 1 92 ? -13.642 0.704 29.283 1.00 90.19 92 TRP A O 1
ATOM 671 N N . GLY A 1 93 ? -11.627 1.646 29.234 1.00 89.88 93 GLY A N 1
ATOM 672 C CA . GLY A 1 93 ? -11.003 0.628 30.087 1.00 89.88 93 GLY A CA 1
ATOM 673 C C . GLY A 1 93 ? -10.657 -0.669 29.345 1.00 89.88 93 GLY A C 1
ATOM 674 O O . GLY A 1 93 ? -10.355 -1.674 29.982 1.00 89.88 93 GLY A O 1
ATOM 675 N N . ALA A 1 94 ? -10.670 -0.650 28.010 1.00 79.94 94 ALA A N 1
ATOM 676 C CA . ALA A 1 94 ? -10.182 -1.728 27.160 1.00 79.94 94 ALA A CA 1
ATOM 677 C C . ALA A 1 94 ? -8.823 -1.300 26.585 1.00 79.94 94 ALA A C 1
ATOM 679 O O . ALA A 1 94 ? -8.794 -0.639 25.548 1.00 79.94 94 ALA A O 1
ATOM 680 N N . PRO A 1 95 ? -7.684 -1.567 27.250 1.00 61.84 95 PRO A N 1
ATOM 681 C CA . PRO A 1 95 ? -6.392 -1.185 26.692 1.00 61.84 95 PRO A CA 1
ATOM 682 C C . PRO A 1 95 ? -6.221 -1.825 25.303 1.00 61.84 95 PRO A C 1
ATOM 684 O O . PRO A 1 95 ? -6.610 -2.981 25.127 1.00 61.84 95 PRO A O 1
ATOM 687 N N . PRO A 1 96 ? -5.684 -1.093 24.308 1.00 61.88 96 PRO A N 1
ATOM 688 C CA . PRO A 1 96 ? -5.364 -1.696 23.020 1.00 61.88 96 PRO A CA 1
ATOM 689 C C . PRO A 1 96 ? -4.367 -2.841 23.254 1.00 61.88 96 PRO A C 1
ATOM 691 O O . PRO A 1 96 ? -3.382 -2.645 23.971 1.00 61.88 96 PRO A O 1
ATOM 694 N N . GLY A 1 97 ? -4.693 -4.027 22.730 1.00 57.38 97 GLY A N 1
ATOM 695 C CA . GLY A 1 97 ? -3.851 -5.228 22.791 1.00 57.38 97 GLY A CA 1
ATOM 696 C C . GLY A 1 97 ? -2.646 -5.164 21.867 1.00 57.38 97 GLY A C 1
ATOM 697 O O . GLY A 1 97 ? -2.645 -4.310 20.951 1.00 57.38 97 GLY A O 1
#

Organism: NCBI:txid876478

pLDDT: mean 88.02, std 14.31, range [32.53, 97.75]